Protein AF-X1LJ00-F1 (afdb_monomer_lite)

Foldseek 3Di:
DADPDDDPVVCVVQVDDPVNSVPDDPLVQFDPVCSVVVVVCVVCVVVVHDDPQWDWTWTQHPVRDIFIKIWGWDWDQDPNDIDIDIDIDTPPPVVLVPPDPVVVVVVCCVVLVPDLDWDWDADPVRFTPDTGPNVCVVVVHDPVVVGD

Organism: NCBI:txid412755

Structure (mmCIF, N/CA/C/O backbone):
data_AF-X1LJ00-F1
#
_entry.id   AF-X1LJ00-F1
#
loop_
_atom_site.group_PDB
_atom_site.id
_atom_site.type_symbol
_atom_site.label_atom_id
_atom_site.label_alt_id
_atom_site.label_comp_id
_atom_site.label_asym_id
_atom_site.label_entity_id
_atom_site.label_seq_id
_atom_site.pdbx_PDB_ins_code
_atom_site.Cartn_x
_atom_site.Cartn_y
_atom_site.Cartn_z
_atom_site.occupancy
_atom_site.B_iso_or_equiv
_atom_site.auth_seq_id
_atom_site.auth_comp_id
_atom_site.auth_asym_id
_atom_site.auth_atom_id
_atom_site.pdbx_PDB_model_num
ATOM 1 N N . TRP A 1 1 ? 10.434 -6.812 -9.228 1.00 68.69 1 TRP A N 1
ATOM 2 C CA . TRP A 1 1 ? 9.009 -6.550 -8.924 1.00 68.69 1 TRP A CA 1
ATOM 3 C C . TRP A 1 1 ? 8.714 -5.265 -9.663 1.00 68.69 1 TRP A C 1
ATOM 5 O O . TRP A 1 1 ? 8.836 -4.188 -9.086 1.00 68.69 1 TRP A O 1
ATOM 15 N N . ASP A 1 2 ? 8.491 -5.387 -10.967 1.00 80.31 2 ASP A N 1
ATOM 16 C CA . ASP A 1 2 ? 8.525 -4.244 -11.880 1.00 80.31 2 ASP A CA 1
ATOM 17 C C . ASP A 1 2 ? 7.111 -3.726 -12.099 1.00 80.31 2 ASP A C 1
ATOM 19 O O . ASP A 1 2 ? 6.162 -4.509 -12.204 1.00 80.31 2 ASP A O 1
ATOM 23 N N . LEU A 1 3 ? 6.959 -2.402 -12.095 1.00 85.00 3 LEU A N 1
ATOM 24 C CA . LEU A 1 3 ? 5.659 -1.773 -12.249 1.00 85.00 3 LEU A CA 1
ATOM 25 C C . LEU A 1 3 ? 5.254 -1.809 -13.724 1.00 85.00 3 LEU A C 1
ATOM 27 O O . LEU A 1 3 ? 5.813 -1.093 -14.544 1.00 85.00 3 LEU A O 1
ATOM 31 N N . VAL A 1 4 ? 4.264 -2.637 -14.052 1.00 86.31 4 VAL A N 1
ATOM 32 C CA . VAL A 1 4 ? 3.734 -2.739 -15.422 1.00 86.31 4 VAL A CA 1
ATOM 33 C C . VAL A 1 4 ? 2.653 -1.684 -15.680 1.00 86.31 4 VAL A C 1
ATOM 35 O O . VAL A 1 4 ? 2.530 -1.168 -16.786 1.00 86.31 4 VAL A O 1
ATOM 38 N N . PHE A 1 5 ? 1.867 -1.350 -14.655 1.00 85.81 5 PHE A N 1
ATOM 39 C CA . PHE A 1 5 ? 0.785 -0.375 -14.735 1.00 85.81 5 PHE A CA 1
ATOM 40 C C . PHE A 1 5 ? 0.482 0.209 -13.351 1.00 85.81 5 PHE A C 1
ATOM 42 O O . PHE A 1 5 ? 0.488 -0.515 -12.355 1.00 85.81 5 PHE A O 1
ATOM 49 N N . ALA A 1 6 ? 0.151 1.499 -13.302 1.00 86.75 6 ALA A N 1
ATOM 50 C CA . ALA A 1 6 ? -0.412 2.163 -12.131 1.00 86.75 6 ALA A CA 1
ATOM 51 C C . ALA A 1 6 ? -1.522 3.131 -12.554 1.00 86.75 6 ALA A C 1
ATOM 53 O O . ALA A 1 6 ? -1.439 3.789 -13.591 1.00 86.75 6 ALA A O 1
ATOM 54 N N . ASN A 1 7 ? -2.570 3.227 -11.736 1.00 83.12 7 ASN A N 1
ATOM 55 C CA . ASN A 1 7 ? -3.640 4.195 -11.944 1.00 83.12 7 ASN A CA 1
ATOM 56 C C . ASN A 1 7 ? -3.271 5.571 -11.356 1.00 83.12 7 ASN A C 1
ATOM 58 O O . ASN A 1 7 ? -2.279 5.727 -10.649 1.00 83.12 7 ASN A O 1
ATOM 62 N N . LYS A 1 8 ? -4.115 6.580 -11.603 1.00 84.81 8 LYS A N 1
ATOM 63 C CA . LYS A 1 8 ? -3.923 7.939 -11.068 1.00 84.81 8 LYS A CA 1
ATOM 64 C C . LYS A 1 8 ? -3.809 7.970 -9.536 1.00 84.81 8 LYS A C 1
ATOM 66 O O . LYS A 1 8 ? -2.955 8.672 -9.004 1.00 84.81 8 LYS A O 1
ATOM 71 N N . ALA A 1 9 ? -4.635 7.182 -8.846 1.00 83.19 9 ALA A N 1
ATOM 72 C CA . ALA A 1 9 ? -4.684 7.150 -7.387 1.00 83.19 9 ALA A CA 1
ATOM 73 C C . ALA A 1 9 ? -3.354 6.698 -6.763 1.00 83.19 9 ALA A C 1
ATOM 75 O O . ALA A 1 9 ? -2.969 7.214 -5.723 1.00 83.19 9 ALA A O 1
ATOM 76 N N . PHE A 1 10 ? -2.619 5.784 -7.401 1.00 89.56 10 PHE A N 1
ATOM 77 C CA . PHE A 1 10 ? -1.286 5.385 -6.944 1.00 89.56 10 PHE A CA 1
ATOM 78 C C . PHE A 1 10 ? -0.322 6.580 -6.857 1.00 89.56 10 PHE A C 1
ATOM 80 O O . PHE A 1 10 ? 0.383 6.741 -5.860 1.00 89.56 10 PHE A O 1
ATOM 87 N N . TYR A 1 11 ? -0.309 7.437 -7.878 1.00 89.56 11 TYR A N 1
ATOM 88 C CA . TYR A 1 11 ? 0.559 8.617 -7.914 1.00 89.56 11 TYR A CA 1
ATOM 89 C C . TYR A 1 11 ? 0.119 9.673 -6.893 1.00 89.56 11 TYR A C 1
ATOM 91 O O . TYR A 1 11 ? 0.951 10.269 -6.219 1.00 89.56 11 TYR A O 1
ATOM 99 N N . GLU A 1 12 ? -1.193 9.848 -6.712 1.00 86.00 12 GLU A N 1
ATOM 100 C CA . GLU A 1 12 ? -1.750 10.737 -5.684 1.00 86.00 12 GLU A CA 1
ATOM 101 C C . GLU A 1 12 ? -1.423 10.258 -4.261 1.00 86.00 12 GLU A C 1
ATOM 103 O O . GLU A 1 12 ? -1.097 11.068 -3.399 1.00 86.00 12 GLU A O 1
ATOM 108 N N . ILE A 1 13 ? -1.483 8.945 -4.018 1.00 85.06 13 ILE A N 1
ATOM 109 C CA . ILE A 1 13 ? -1.228 8.343 -2.704 1.00 85.06 13 ILE A CA 1
ATOM 110 C C . ILE A 1 13 ? 0.260 8.292 -2.370 1.00 85.06 13 ILE A C 1
ATOM 112 O O . ILE A 1 13 ? 0.579 8.316 -1.194 1.00 85.06 13 ILE A O 1
ATOM 116 N N . SER A 1 14 ? 1.154 8.168 -3.350 1.00 89.12 14 SER A N 1
ATOM 117 C CA . SER A 1 14 ? 2.593 7.980 -3.101 1.00 89.12 14 SER A CA 1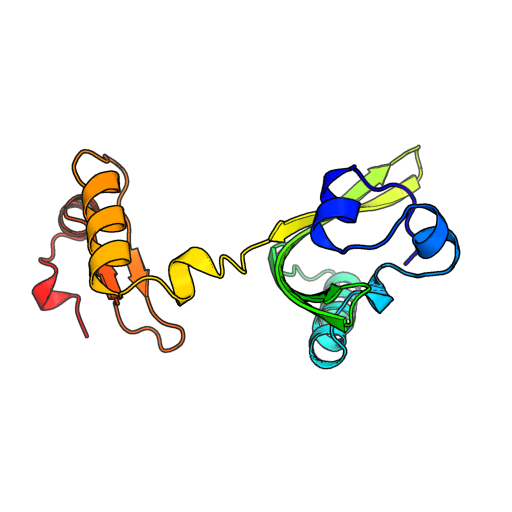
ATOM 118 C C . SER A 1 14 ? 3.431 9.251 -3.290 1.00 89.12 14 SER A C 1
ATOM 120 O O . SER A 1 14 ? 4.592 9.307 -2.879 1.00 89.12 14 SER A O 1
ATOM 122 N N . GLY A 1 15 ? 2.876 10.264 -3.962 1.00 91.12 15 GLY A N 1
ATOM 123 C CA . GLY A 1 15 ? 3.583 11.493 -4.324 1.00 91.12 15 GLY A CA 1
ATOM 124 C C . GLY A 1 15 ? 4.628 11.322 -5.434 1.00 91.12 15 GLY A C 1
ATOM 125 O O . GLY A 1 15 ? 5.300 12.293 -5.790 1.00 91.12 15 GLY A O 1
ATOM 126 N N . TYR A 1 16 ? 4.783 10.116 -5.989 1.00 92.88 16 TYR A N 1
ATOM 127 C CA . TYR A 1 16 ? 5.657 9.857 -7.131 1.00 92.88 16 TYR A CA 1
ATOM 128 C C . TYR A 1 16 ? 4.966 10.209 -8.449 1.00 92.88 16 TYR A C 1
ATOM 130 O O . TYR A 1 16 ? 3.747 10.103 -8.581 1.00 92.88 16 TYR A O 1
ATOM 138 N N . SER A 1 17 ? 5.748 10.613 -9.447 1.00 92.69 17 SER A N 1
ATOM 139 C CA . SER A 1 17 ? 5.289 10.761 -10.828 1.00 92.69 17 SER A CA 1
ATOM 140 C C . SER A 1 17 ? 5.506 9.477 -11.632 1.00 92.69 17 SER A C 1
ATOM 142 O O . SER A 1 17 ? 6.211 8.557 -11.215 1.00 92.69 17 SER A O 1
ATOM 144 N N . THR A 1 18 ? 4.943 9.434 -12.840 1.00 89.94 18 THR A N 1
ATOM 145 C CA . THR A 1 18 ? 5.218 8.373 -13.820 1.00 89.94 18 THR A CA 1
ATOM 146 C C . THR A 1 18 ? 6.716 8.234 -14.096 1.00 89.94 18 THR A C 1
ATOM 148 O O . THR A 1 18 ? 7.237 7.128 -14.027 1.00 89.94 18 THR A O 1
ATOM 151 N N . SER A 1 19 ? 7.412 9.355 -14.321 1.00 90.12 19 SER A N 1
ATOM 152 C CA . SER A 1 19 ? 8.852 9.383 -14.604 1.00 90.12 19 SER A CA 1
ATOM 153 C C . SER A 1 19 ? 9.701 8.887 -13.434 1.00 90.12 19 SER A C 1
ATOM 155 O O . SER A 1 19 ? 10.728 8.253 -13.646 1.00 90.12 19 SER A O 1
ATOM 157 N N . ASP A 1 20 ? 9.289 9.143 -12.187 1.00 91.44 20 ASP A N 1
ATOM 158 C CA . ASP A 1 20 ? 10.012 8.610 -11.028 1.00 91.44 20 ASP A CA 1
ATOM 159 C C . ASP A 1 20 ? 9.957 7.073 -11.009 1.00 91.44 20 ASP A C 1
ATOM 161 O O . ASP A 1 20 ? 10.950 6.409 -10.705 1.00 91.44 20 ASP A O 1
ATOM 165 N N . MET A 1 21 ? 8.800 6.510 -11.372 1.00 89.88 21 MET A N 1
ATOM 166 C CA . MET A 1 21 ? 8.562 5.066 -11.372 1.00 89.88 21 MET A CA 1
ATOM 167 C C . MET A 1 21 ? 9.228 4.323 -12.533 1.00 89.88 21 MET A C 1
ATOM 169 O O . MET A 1 21 ? 9.321 3.102 -12.473 1.00 89.88 21 MET A O 1
ATOM 173 N N . GLU A 1 22 ? 9.752 5.017 -13.546 1.00 86.62 22 GLU A N 1
ATOM 174 C CA . GLU A 1 22 ? 10.569 4.392 -14.602 1.00 86.62 22 GLU A CA 1
ATOM 175 C C . GLU A 1 22 ? 11.897 3.842 -14.058 1.00 86.62 22 GLU A C 1
ATOM 177 O O . GLU A 1 22 ? 12.477 2.923 -14.631 1.00 86.62 22 GLU A O 1
ATOM 182 N N . THR A 1 23 ? 12.375 4.396 -12.940 1.00 85.56 23 THR A N 1
ATOM 183 C CA . THR A 1 23 ? 13.668 4.045 -12.325 1.00 85.56 23 THR A CA 1
ATOM 184 C C . THR A 1 23 ? 13.535 3.393 -10.948 1.00 85.56 23 THR A C 1
ATOM 186 O O . THR A 1 23 ? 14.546 3.056 -10.332 1.00 85.56 23 THR A O 1
ATOM 189 N N . LYS A 1 24 ? 12.303 3.216 -10.453 1.00 86.00 24 LYS A N 1
ATOM 190 C CA . LYS A 1 24 ? 12.006 2.679 -9.120 1.00 86.00 24 LYS A CA 1
ATOM 191 C C . LYS A 1 24 ? 11.208 1.390 -9.190 1.00 86.00 24 LYS A C 1
ATOM 193 O O . LYS A 1 24 ? 10.325 1.226 -10.027 1.00 86.00 24 LYS A O 1
ATOM 198 N N . HIS A 1 25 ? 11.454 0.508 -8.231 1.00 87.25 25 HIS A N 1
ATOM 199 C CA . HIS A 1 25 ? 10.640 -0.680 -8.027 1.00 87.25 25 HIS A CA 1
ATOM 200 C C . HIS A 1 25 ? 9.554 -0.414 -6.985 1.00 87.25 25 HIS A C 1
ATOM 202 O O . HIS A 1 25 ? 9.730 0.375 -6.060 1.00 87.25 25 HIS A O 1
ATOM 208 N N . ILE A 1 26 ? 8.435 -1.137 -7.079 1.00 87.00 26 ILE A N 1
ATOM 209 C CA . ILE A 1 26 ? 7.326 -1.000 -6.118 1.00 87.00 26 ILE A CA 1
ATOM 210 C C . ILE A 1 26 ? 7.773 -1.249 -4.666 1.00 87.00 26 ILE A C 1
ATOM 212 O O . ILE A 1 26 ? 7.260 -0.630 -3.740 1.00 87.00 26 ILE A O 1
ATOM 216 N N . MET A 1 27 ? 8.775 -2.112 -4.469 1.00 89.88 27 MET A N 1
ATOM 217 C CA . MET A 1 27 ? 9.340 -2.420 -3.153 1.00 89.88 27 MET A CA 1
ATOM 218 C C . MET A 1 27 ? 10.157 -1.272 -2.553 1.00 89.88 27 MET A C 1
ATOM 220 O O . MET A 1 27 ? 10.350 -1.257 -1.341 1.00 89.88 27 MET A O 1
ATOM 224 N N . ASP A 1 28 ? 10.596 -0.302 -3.358 1.00 90.94 28 ASP A N 1
ATOM 225 C CA . ASP A 1 28 ? 11.301 0.887 -2.864 1.00 90.94 28 ASP A CA 1
ATOM 226 C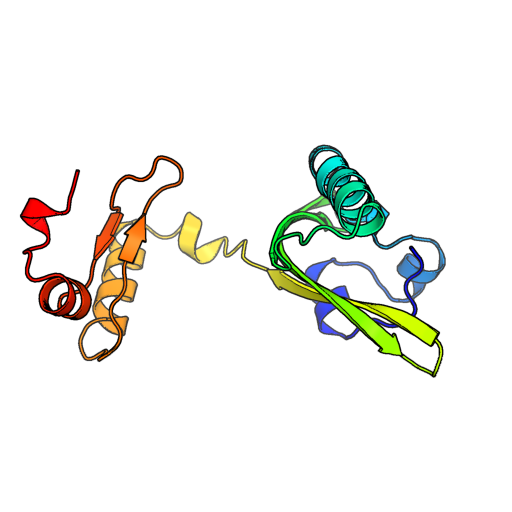 C . ASP A 1 28 ? 10.357 1.845 -2.133 1.00 90.94 28 ASP A C 1
ATOM 228 O O . ASP A 1 28 ? 10.811 2.679 -1.355 1.00 90.94 28 ASP A O 1
ATOM 232 N N . LEU A 1 29 ? 9.049 1.723 -2.382 1.00 92.81 29 LEU A N 1
ATOM 233 C CA . LEU A 1 29 ? 8.018 2.497 -1.702 1.00 92.81 29 LEU A CA 1
ATOM 234 C C . LEU A 1 29 ? 7.616 1.852 -0.375 1.00 92.81 29 LEU A C 1
ATOM 236 O O . LEU A 1 29 ? 6.966 2.506 0.427 1.00 92.81 29 LEU A O 1
ATOM 240 N N . VAL A 1 30 ? 7.959 0.588 -0.119 1.00 92.81 30 VAL A N 1
ATOM 241 C CA . VAL A 1 30 ? 7.629 -0.088 1.143 1.00 92.81 30 VAL A CA 1
ATOM 242 C C . VAL A 1 30 ? 8.646 0.315 2.206 1.00 92.81 30 VAL A C 1
ATOM 244 O O . VAL A 1 30 ? 9.854 0.276 1.967 1.00 92.81 30 VAL A O 1
ATOM 247 N N . HIS A 1 31 ? 8.162 0.680 3.393 1.00 94.62 31 HIS A N 1
ATOM 248 C CA . HIS A 1 31 ? 9.023 0.989 4.531 1.00 94.62 31 HIS A CA 1
ATOM 249 C C . HIS A 1 31 ? 9.956 -0.190 4.845 1.00 94.62 31 HIS A C 1
ATOM 251 O O . HIS A 1 31 ? 9.526 -1.340 4.811 1.00 94.62 31 HIS A O 1
ATOM 257 N N . GLU A 1 32 ? 11.224 0.085 5.166 1.00 93.44 32 GLU A N 1
ATOM 258 C CA . GLU A 1 32 ? 12.271 -0.941 5.311 1.00 93.44 32 GLU A CA 1
ATOM 259 C C . GLU A 1 32 ? 11.866 -2.065 6.274 1.00 93.44 32 GLU A C 1
ATOM 261 O O . GLU A 1 32 ? 11.958 -3.245 5.944 1.00 93.44 32 GLU A O 1
ATOM 266 N N . GLU A 1 33 ? 11.319 -1.684 7.428 1.00 92.00 33 GLU A N 1
ATOM 267 C CA . GLU A 1 33 ? 10.834 -2.623 8.441 1.00 92.00 33 GLU A CA 1
ATOM 268 C C . GLU A 1 33 ? 9.677 -3.502 7.968 1.00 92.00 33 GLU A C 1
ATOM 270 O O . GLU A 1 33 ? 9.484 -4.549 8.557 1.00 92.00 33 GLU A O 1
ATOM 275 N N . ASP A 1 34 ? 8.930 -3.137 6.924 1.00 92.62 34 ASP A N 1
ATOM 276 C CA . ASP A 1 34 ? 7.771 -3.903 6.444 1.00 92.62 34 ASP A CA 1
ATOM 277 C C . ASP A 1 34 ? 8.122 -4.781 5.230 1.00 92.62 34 ASP A C 1
ATOM 279 O O . ASP A 1 34 ? 7.319 -5.610 4.798 1.00 92.62 34 ASP A O 1
ATOM 283 N N . LYS A 1 35 ? 9.338 -4.657 4.674 1.00 91.25 35 LYS A N 1
ATOM 284 C CA . LYS A 1 35 ? 9.771 -5.446 3.507 1.00 91.25 35 LYS A CA 1
ATOM 285 C C . LYS A 1 35 ? 9.816 -6.948 3.795 1.00 91.25 35 LYS A C 1
ATOM 287 O O . LYS A 1 35 ? 9.496 -7.735 2.904 1.00 91.25 35 LYS A O 1
ATOM 292 N N . HIS A 1 36 ? 10.167 -7.348 5.022 1.00 89.69 36 HIS A N 1
ATOM 293 C CA . HIS A 1 36 ? 10.246 -8.758 5.436 1.00 89.69 36 HIS A CA 1
ATOM 294 C C . HIS A 1 36 ? 8.931 -9.516 5.198 1.00 89.69 36 HIS A C 1
ATOM 296 O O . HIS A 1 36 ? 8.959 -10.639 4.702 1.00 89.69 36 HIS A O 1
ATOM 302 N N . ILE A 1 37 ? 7.787 -8.855 5.408 1.00 89.06 37 ILE A N 1
ATOM 303 C CA . ILE A 1 37 ? 6.438 -9.411 5.217 1.00 89.06 37 ILE A CA 1
ATOM 304 C C . ILE A 1 37 ? 6.268 -9.991 3.806 1.00 89.06 37 ILE A C 1
ATOM 306 O O . ILE A 1 37 ? 5.628 -11.023 3.605 1.00 89.06 37 ILE A O 1
ATOM 310 N N . PHE A 1 38 ? 6.832 -9.324 2.800 1.00 86.00 38 PHE A N 1
ATOM 311 C CA . PHE A 1 38 ? 6.723 -9.742 1.406 1.00 86.00 38 PHE A CA 1
ATOM 312 C C . PHE A 1 38 ? 7.635 -10.919 1.063 1.00 86.00 38 PHE A C 1
ATOM 314 O O . PHE A 1 38 ? 7.271 -11.744 0.220 1.00 86.00 38 PHE A O 1
ATOM 321 N N . PHE A 1 39 ? 8.795 -11.014 1.714 1.00 85.12 39 PHE A N 1
ATOM 322 C CA . PHE A 1 39 ? 9.700 -12.152 1.571 1.00 85.12 39 PHE A CA 1
ATOM 323 C C . PHE A 1 39 ? 9.127 -13.400 2.247 1.00 85.12 39 PHE A C 1
ATOM 325 O O . PHE A 1 39 ? 9.054 -14.447 1.609 1.00 85.12 39 PHE A O 1
ATOM 332 N N . GLU A 1 40 ? 8.617 -13.267 3.471 1.00 86.31 40 GLU A N 1
ATOM 333 C CA . GLU A 1 40 ? 7.961 -14.358 4.201 1.00 86.31 40 GLU A CA 1
ATOM 334 C C . GLU A 1 40 ? 6.734 -14.876 3.450 1.00 86.31 40 GLU A C 1
ATOM 336 O O . GLU A 1 40 ? 6.579 -16.078 3.237 1.00 86.31 40 GLU A O 1
ATOM 341 N N . ARG A 1 41 ? 5.883 -13.968 2.953 1.00 85.75 41 ARG A N 1
ATOM 342 C CA . ARG A 1 41 ? 4.724 -14.358 2.144 1.00 85.75 41 ARG A CA 1
ATOM 343 C C . ARG A 1 41 ? 5.116 -15.138 0.902 1.00 85.75 41 ARG A C 1
ATOM 345 O O . ARG A 1 41 ? 4.439 -16.100 0.548 1.00 85.75 41 ARG A O 1
ATOM 352 N N . ARG A 1 42 ? 6.176 -14.703 0.221 1.00 83.31 42 ARG A N 1
ATOM 353 C CA . ARG A 1 42 ? 6.671 -15.387 -0.971 1.00 83.31 42 ARG A CA 1
ATOM 354 C C . ARG A 1 42 ? 7.105 -16.810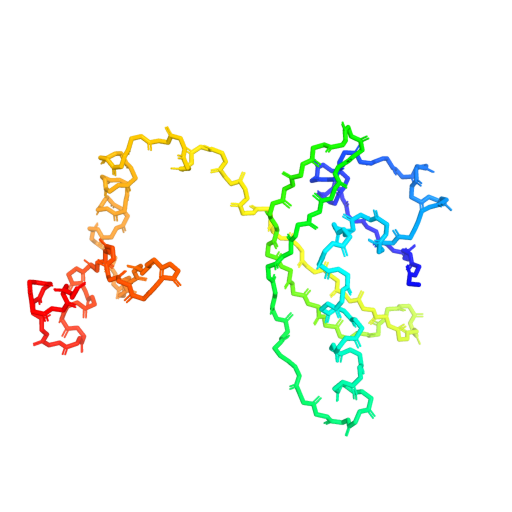 -0.634 1.00 83.31 42 ARG A C 1
ATOM 356 O O . ARG A 1 42 ? 6.741 -17.716 -1.370 1.00 83.31 42 ARG A O 1
ATOM 363 N N . GLU A 1 43 ? 7.817 -17.002 0.471 1.00 85.19 43 GLU A N 1
ATOM 364 C CA . GLU A 1 43 ? 8.253 -18.328 0.909 1.00 85.19 43 GLU A CA 1
ATOM 365 C C . GLU A 1 43 ? 7.064 -19.255 1.217 1.00 85.19 43 GLU A C 1
ATOM 367 O O . GLU A 1 43 ? 7.065 -20.417 0.816 1.00 85.19 43 GLU A O 1
ATOM 372 N N . ILE A 1 44 ? 6.022 -18.742 1.880 1.00 83.56 44 ILE A N 1
ATOM 373 C CA . ILE A 1 44 ? 4.795 -19.503 2.173 1.00 83.56 44 ILE A CA 1
ATOM 374 C C . ILE A 1 44 ? 4.077 -19.894 0.869 1.00 83.56 44 ILE A C 1
ATOM 376 O O . ILE A 1 44 ? 3.709 -21.053 0.684 1.00 83.56 44 ILE A O 1
ATOM 380 N N . LEU A 1 45 ? 3.934 -18.951 -0.067 1.00 81.31 45 LEU A N 1
ATOM 381 C CA . LEU A 1 45 ? 3.318 -19.207 -1.373 1.00 81.31 45 LEU A CA 1
ATOM 382 C C . LEU A 1 45 ? 4.122 -20.208 -2.218 1.00 81.31 45 LEU A C 1
ATOM 384 O O . LEU A 1 45 ? 3.533 -21.063 -2.873 1.00 81.31 45 LEU A O 1
ATOM 388 N N . GLU A 1 46 ? 5.457 -20.143 -2.192 1.00 83.50 46 GLU A N 1
ATOM 389 C CA . GLU A 1 46 ? 6.338 -21.095 -2.888 1.00 83.50 46 GLU A CA 1
ATOM 390 C C . GLU A 1 46 ? 6.225 -22.519 -2.318 1.00 83.50 46 GLU A C 1
ATOM 392 O O . GLU A 1 46 ? 6.395 -23.489 -3.056 1.00 83.50 46 GLU A O 1
ATOM 397 N N . LYS A 1 47 ? 5.871 -22.659 -1.034 1.00 87.12 47 LYS A N 1
ATOM 398 C CA . LYS A 1 47 ? 5.552 -23.950 -0.398 1.00 87.12 47 LYS A CA 1
ATOM 399 C C . LYS A 1 47 ? 4.148 -24.470 -0.742 1.00 87.12 47 LYS A C 1
ATOM 401 O O . LYS A 1 47 ? 3.821 -25.598 -0.387 1.00 87.12 47 LYS A O 1
ATOM 406 N N . GLY A 1 48 ? 3.339 -23.686 -1.460 1.00 81.69 48 GLY A N 1
ATOM 407 C CA . GLY A 1 48 ? 1.959 -24.022 -1.825 1.00 81.69 48 GLY A CA 1
ATOM 408 C C . GLY A 1 48 ? 0.931 -23.715 -0.733 1.00 81.69 48 GLY A C 1
ATOM 409 O O . GLY A 1 48 ? -0.252 -24.019 -0.902 1.00 81.69 48 GLY A O 1
ATOM 410 N N . ASP A 1 49 ? 1.364 -23.096 0.364 1.00 82.38 49 ASP A N 1
ATOM 411 C CA . ASP A 1 49 ? 0.498 -22.681 1.457 1.00 82.38 49 ASP A CA 1
ATOM 412 C C . ASP A 1 49 ? -0.193 -21.347 1.139 1.00 82.38 49 ASP A C 1
ATOM 414 O O . ASP A 1 49 ? 0.229 -20.559 0.288 1.00 82.38 49 ASP A O 1
ATOM 418 N N . LYS A 1 50 ? -1.299 -21.077 1.838 1.00 75.94 50 LYS A N 1
ATOM 419 C CA . LYS A 1 50 ? -2.077 -19.847 1.654 1.00 75.94 50 LYS A CA 1
ATOM 420 C C . LYS A 1 50 ? -1.613 -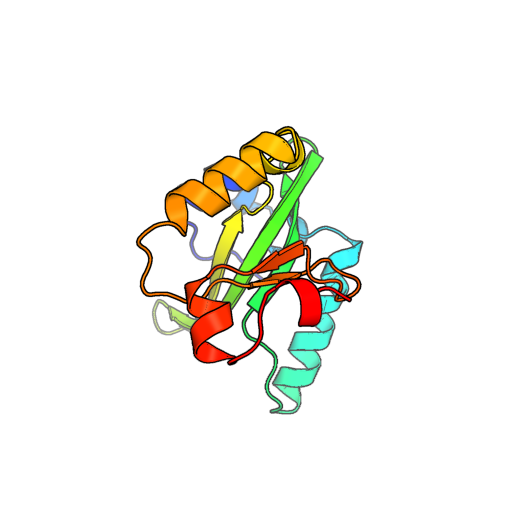18.775 2.628 1.00 75.94 50 LYS A C 1
ATOM 422 O O . LYS A 1 50 ? -1.534 -19.014 3.829 1.00 75.94 50 LYS A O 1
ATOM 427 N N . VAL A 1 51 ? -1.418 -17.564 2.120 1.00 75.00 51 VAL A N 1
ATOM 428 C CA . VAL A 1 51 ? -1.252 -16.360 2.943 1.00 75.00 51 VAL A CA 1
ATOM 429 C C . VAL A 1 51 ? -2.524 -15.521 2.899 1.00 75.00 51 VAL A C 1
ATOM 431 O O . VAL A 1 51 ? -3.215 -15.521 1.875 1.00 75.00 51 VAL A O 1
ATOM 434 N N . PRO A 1 52 ? -2.842 -14.763 3.964 1.00 72.44 52 PRO A N 1
ATOM 435 C CA . PRO A 1 52 ? -3.869 -13.738 3.880 1.00 72.44 52 PRO A CA 1
ATOM 436 C C . PRO A 1 52 ? -3.561 -12.802 2.708 1.00 72.44 52 PRO A C 1
ATOM 438 O O . PRO A 1 52 ? -2.432 -12.320 2.577 1.00 72.44 52 PRO A O 1
ATOM 441 N N . ALA A 1 53 ? -4.555 -12.536 1.862 1.00 66.31 53 ALA A N 1
ATOM 442 C CA . ALA A 1 53 ? -4.398 -11.619 0.730 1.00 66.31 53 ALA A CA 1
ATOM 443 C C . ALA A 1 53 ? -4.196 -10.164 1.187 1.00 66.31 53 ALA A C 1
ATOM 445 O O . ALA A 1 53 ? -3.729 -9.333 0.414 1.00 66.31 53 ALA A O 1
ATOM 446 N N . GLU A 1 54 ? -4.560 -9.872 2.435 1.00 73.62 54 GLU A N 1
ATOM 447 C CA . GLU A 1 54 ? -4.695 -8.536 3.003 1.00 73.62 54 GLU A CA 1
ATOM 448 C C . GLU A 1 54 ? -3.584 -8.264 4.022 1.00 73.62 54 GLU A C 1
ATOM 450 O O . GLU A 1 54 ? -3.177 -9.141 4.789 1.00 73.62 54 GLU A O 1
ATOM 455 N N . LEU A 1 55 ? -3.049 -7.050 4.000 1.00 81.62 55 LEU A N 1
ATOM 456 C CA . LEU A 1 55 ? -1.983 -6.594 4.885 1.00 81.62 55 LEU A CA 1
ATOM 457 C C . LEU A 1 55 ? -2.066 -5.096 5.112 1.00 81.62 55 LEU A C 1
ATOM 459 O O . LEU A 1 55 ? -2.512 -4.353 4.247 1.00 81.62 55 LEU A O 1
ATOM 463 N N . GLN A 1 56 ? -1.584 -4.653 6.264 1.00 86.75 56 GLN A N 1
ATOM 464 C CA . GLN A 1 56 ? -1.328 -3.243 6.510 1.00 86.75 56 GLN A CA 1
ATOM 465 C C . GLN A 1 56 ? 0.178 -3.034 6.470 1.00 86.75 56 GLN A C 1
ATOM 467 O O . GLN A 1 56 ? 0.910 -3.721 7.178 1.00 86.75 56 GLN A O 1
ATOM 472 N N . ILE A 1 57 ? 0.630 -2.126 5.613 1.00 88.31 57 ILE A N 1
ATOM 473 C CA . ILE A 1 57 ? 2.041 -1.759 5.504 1.00 88.31 57 ILE A CA 1
ATOM 474 C C . ILE A 1 57 ? 2.185 -0.250 5.468 1.00 88.31 57 ILE A C 1
ATOM 476 O O . ILE A 1 57 ? 1.270 0.490 5.102 1.00 88.31 57 ILE A O 1
ATOM 480 N N . ARG A 1 58 ? 3.373 0.206 5.821 1.00 92.00 58 ARG A N 1
ATOM 481 C CA . ARG A 1 58 ? 3.806 1.580 5.653 1.00 92.00 58 ARG A CA 1
ATOM 482 C C . ARG A 1 58 ? 4.407 1.746 4.265 1.00 92.00 58 ARG A C 1
ATOM 484 O O . ARG A 1 58 ? 5.296 0.989 3.868 1.00 92.00 58 ARG A O 1
ATOM 491 N N . ILE A 1 59 ? 3.944 2.766 3.550 1.00 93.06 59 ILE A N 1
ATOM 492 C CA . ILE A 1 59 ? 4.600 3.254 2.339 1.00 93.06 59 ILE A CA 1
ATOM 493 C C . ILE A 1 59 ? 5.329 4.564 2.620 1.00 93.06 59 ILE A C 1
ATOM 495 O O . ILE A 1 59 ? 4.843 5.406 3.378 1.00 93.06 59 ILE A O 1
ATOM 499 N N . VAL A 1 60 ? 6.494 4.720 2.002 1.00 93.44 60 VAL A N 1
ATOM 500 C CA . VAL A 1 60 ? 7.320 5.923 2.026 1.00 93.44 60 VAL A CA 1
ATOM 501 C C . VAL A 1 60 ? 6.995 6.740 0.782 1.00 93.44 60 VAL A C 1
ATOM 503 O O . VAL A 1 60 ? 7.119 6.264 -0.348 1.00 93.44 60 VAL A O 1
ATOM 506 N N . HIS A 1 61 ? 6.547 7.969 1.002 1.00 92.56 61 HIS A N 1
ATOM 507 C CA . HIS A 1 61 ? 6.234 8.929 -0.049 1.00 92.56 61 HIS A CA 1
ATOM 508 C C . HIS A 1 61 ? 7.502 9.546 -0.627 1.00 92.56 61 HIS A C 1
ATOM 510 O O . HIS A 1 61 ? 8.571 9.522 -0.013 1.00 92.56 61 HIS A O 1
ATOM 516 N N . LYS A 1 62 ? 7.373 10.195 -1.787 1.00 92.88 62 LYS A N 1
ATOM 517 C CA . LYS A 1 62 ? 8.481 10.931 -2.414 1.00 92.88 62 LYS A CA 1
ATOM 518 C C . LYS A 1 62 ? 9.102 12.004 -1.510 1.00 92.88 62 LYS A C 1
ATOM 520 O O . LYS A 1 62 ? 10.307 12.228 -1.582 1.00 92.88 62 LYS A O 1
ATOM 525 N N . ASP A 1 63 ? 8.301 12.661 -0.674 1.00 90.69 63 ASP A N 1
ATOM 526 C CA . ASP A 1 63 ? 8.759 13.686 0.275 1.00 90.69 63 ASP A CA 1
ATOM 527 C C . ASP A 1 63 ? 9.378 13.104 1.563 1.00 90.69 63 ASP A C 1
ATOM 529 O O . ASP A 1 63 ? 9.808 13.856 2.437 1.00 90.69 63 ASP A O 1
ATOM 533 N N . GLY A 1 64 ? 9.439 11.772 1.678 1.00 89.56 64 GLY A N 1
ATOM 534 C CA . GLY A 1 64 ? 9.946 11.048 2.842 1.00 89.56 64 GLY A CA 1
ATOM 535 C C . GLY A 1 64 ? 8.921 10.847 3.959 1.00 89.56 64 GLY A C 1
ATOM 536 O O . GLY A 1 64 ? 9.237 10.189 4.951 1.00 89.56 64 GLY A O 1
ATOM 537 N N . SER A 1 65 ? 7.701 11.376 3.828 1.00 89.25 65 SER A N 1
ATOM 538 C CA . SER A 1 65 ? 6.623 11.086 4.771 1.00 89.25 65 SER A CA 1
ATOM 539 C C . SER A 1 65 ? 6.159 9.631 4.651 1.00 89.25 65 SER A C 1
ATOM 541 O O . SER A 1 65 ? 6.433 8.940 3.669 1.00 89.25 65 SER A O 1
ATOM 543 N N . VAL A 1 66 ? 5.476 9.136 5.683 1.00 89.69 66 VAL A N 1
ATOM 544 C CA . VAL A 1 66 ? 5.032 7.740 5.757 1.00 89.69 66 VAL A CA 1
ATOM 545 C C . VAL A 1 66 ? 3.519 7.685 5.916 1.00 89.69 66 VAL A C 1
ATOM 547 O O . VAL A 1 66 ? 2.960 8.342 6.797 1.00 89.69 66 VAL A O 1
ATOM 550 N N . SER A 1 67 ? 2.862 6.861 5.099 1.00 86.44 67 SER A N 1
ATOM 551 C CA . SER A 1 67 ? 1.440 6.535 5.247 1.00 86.44 67 SER A CA 1
ATOM 552 C C . SER A 1 67 ? 1.245 5.059 5.525 1.00 86.44 67 SER A C 1
ATOM 554 O O . SER A 1 67 ? 1.855 4.207 4.885 1.00 86.44 67 SER A O 1
ATOM 556 N N . LEU A 1 68 ? 0.324 4.765 6.439 1.00 85.38 68 LEU A N 1
ATOM 557 C CA . LEU A 1 68 ? -0.213 3.425 6.601 1.00 85.38 68 LEU A CA 1
ATOM 558 C C . LEU A 1 68 ? -1.252 3.167 5.504 1.00 85.38 68 LEU A C 1
ATOM 560 O O . LEU A 1 68 ? -2.191 3.949 5.322 1.00 85.38 68 LEU A O 1
ATOM 564 N N . VAL A 1 69 ? -1.081 2.069 4.779 1.00 85.25 69 VAL A N 1
ATOM 565 C CA . VAL A 1 69 ? -1.992 1.632 3.725 1.00 85.25 69 VAL A CA 1
ATOM 566 C C . VAL A 1 69 ? -2.443 0.205 3.994 1.00 85.25 69 VAL A C 1
ATOM 568 O O . VAL A 1 69 ? -1.654 -0.666 4.360 1.00 85.25 69 VAL A O 1
ATOM 571 N N . PHE A 1 70 ? -3.729 -0.037 3.786 1.00 83.06 70 PHE A N 1
ATOM 572 C CA . PHE A 1 70 ? -4.253 -1.379 3.622 1.00 83.06 70 PHE A CA 1
ATOM 573 C C . PHE A 1 70 ? -3.964 -1.831 2.193 1.00 83.06 70 PHE A C 1
ATOM 575 O O . PHE A 1 70 ? -4.273 -1.108 1.246 1.00 83.06 70 PHE A O 1
ATOM 582 N N . VAL A 1 71 ? -3.383 -3.012 2.028 1.00 84.31 71 VAL A N 1
ATOM 583 C CA . VAL A 1 71 ? -3.005 -3.577 0.737 1.00 84.31 71 VAL A CA 1
ATOM 584 C C . VAL A 1 71 ? -3.616 -4.958 0.584 1.00 84.31 71 VAL A C 1
ATOM 586 O O . VAL A 1 71 ? -3.522 -5.796 1.477 1.00 84.31 71 VAL A O 1
ATOM 589 N N . LYS A 1 72 ? -4.200 -5.210 -0.584 1.00 80.75 72 LYS A N 1
ATOM 590 C CA . LYS A 1 72 ? -4.593 -6.539 -1.038 1.00 80.75 72 LYS A CA 1
ATOM 591 C C . LYS A 1 72 ? -3.784 -6.906 -2.272 1.00 80.75 72 LYS A C 1
ATOM 593 O O . LYS A 1 72 ? -3.766 -6.140 -3.237 1.00 80.75 72 LYS A O 1
ATOM 598 N N . VAL A 1 73 ? -3.125 -8.060 -2.240 1.00 80.19 73 VAL A N 1
ATOM 599 C CA . VAL A 1 73 ? -2.307 -8.553 -3.357 1.00 80.19 73 VAL A CA 1
ATOM 600 C C . VAL A 1 73 ? -2.919 -9.835 -3.896 1.00 80.19 73 VAL A C 1
ATOM 602 O O . VAL A 1 73 ? -3.105 -10.791 -3.149 1.00 80.19 73 VAL A O 1
ATOM 605 N N . ASN A 1 74 ? -3.220 -9.851 -5.192 1.00 75.94 74 ASN A N 1
ATOM 606 C CA . ASN A 1 74 ? -3.718 -11.038 -5.885 1.00 75.94 74 ASN A CA 1
ATOM 607 C C . ASN A 1 74 ? -2.842 -11.332 -7.104 1.00 75.94 74 ASN A C 1
ATOM 609 O O . ASN A 1 74 ? -2.462 -10.405 -7.823 1.00 75.94 74 ASN A O 1
ATOM 613 N N . ASP A 1 75 ? -2.571 -12.607 -7.368 1.00 81.25 75 ASP A N 1
ATOM 614 C CA . ASP A 1 75 ? -1.992 -13.031 -8.641 1.00 81.25 75 ASP A CA 1
ATOM 615 C C . ASP A 1 75 ? -3.084 -13.018 -9.724 1.00 81.25 75 ASP A C 1
ATOM 617 O O . ASP A 1 75 ? -4.192 -13.521 -9.524 1.00 81.25 75 ASP A O 1
ATOM 621 N N . ILE A 1 76 ? -2.782 -12.404 -10.864 1.00 80.31 76 ILE A N 1
ATOM 622 C CA . ILE A 1 76 ? -3.677 -12.256 -12.014 1.00 80.31 76 ILE A CA 1
ATOM 623 C C . ILE A 1 76 ? -2.919 -12.533 -13.315 1.00 80.31 76 ILE A C 1
ATOM 625 O O . ILE A 1 76 ? -1.688 -12.553 -13.352 1.00 80.31 76 ILE A O 1
ATOM 629 N N . THR A 1 77 ? -3.653 -12.679 -14.414 1.00 82.75 77 THR A N 1
ATOM 630 C CA . THR A 1 77 ? -3.085 -12.582 -15.763 1.00 82.75 77 THR A CA 1
ATOM 631 C C . THR A 1 77 ? -3.345 -11.178 -16.299 1.00 82.75 77 THR A C 1
ATOM 633 O O . THR A 1 77 ? -4.497 -10.754 -16.382 1.00 82.75 77 THR A O 1
ATOM 636 N N . PHE A 1 78 ? -2.286 -10.453 -16.652 1.00 80.56 78 PHE A N 1
ATOM 637 C CA . PHE A 1 78 ? -2.355 -9.126 -17.260 1.00 80.56 78 PHE A CA 1
ATOM 638 C C . PHE A 1 78 ? -1.542 -9.138 -18.553 1.00 80.56 78 PHE A C 1
ATOM 640 O O . PHE A 1 78 ? -0.368 -9.498 -18.527 1.00 80.56 78 PHE A O 1
ATOM 647 N N . ASP A 1 79 ? -2.170 -8.777 -19.675 1.00 87.81 79 ASP A N 1
ATOM 648 C CA . ASP A 1 79 ? -1.542 -8.820 -21.006 1.00 87.81 79 ASP A CA 1
ATOM 649 C C . ASP A 1 79 ? -0.892 -10.189 -21.313 1.00 87.81 79 ASP A C 1
ATOM 651 O O . ASP A 1 79 ? 0.289 -10.296 -21.634 1.00 87.81 79 ASP A O 1
ATOM 655 N N . GLU A 1 80 ? -1.662 -11.263 -21.086 1.00 92.31 80 GLU A N 1
ATOM 656 C CA . GLU A 1 80 ? -1.256 -12.673 -21.254 1.00 92.31 80 GLU A CA 1
ATOM 657 C C . GLU A 1 80 ? -0.081 -13.140 -20.371 1.00 92.31 80 GLU A C 1
ATOM 659 O O . GLU A 1 80 ? 0.353 -14.290 -20.461 1.00 92.31 80 GLU A O 1
ATOM 664 N N . LYS A 1 81 ? 0.410 -12.291 -19.460 1.00 89.31 81 LYS A N 1
ATOM 665 C CA . LYS A 1 81 ? 1.533 -12.593 -18.567 1.00 89.31 81 LYS A CA 1
ATOM 666 C C . LYS A 1 81 ? 1.079 -12.687 -17.106 1.00 89.31 81 LYS A C 1
ATOM 668 O O . LYS A 1 81 ? 0.180 -11.952 -16.690 1.00 89.31 81 LYS A O 1
ATOM 673 N N . PRO A 1 82 ? 1.692 -13.565 -16.293 1.00 86.69 82 PRO A N 1
ATOM 674 C CA . PRO A 1 82 ? 1.478 -13.568 -14.849 1.00 86.69 82 PRO A CA 1
ATOM 675 C C . PRO A 1 82 ? 1.894 -12.227 -14.235 1.00 86.69 82 PRO A C 1
ATOM 677 O O . PRO A 1 82 ? 3.008 -11.753 -14.460 1.00 86.69 82 PRO A O 1
ATOM 680 N N . ALA A 1 83 ? 1.008 -11.625 -13.448 1.00 86.31 83 ALA A N 1
ATOM 681 C CA . ALA A 1 83 ? 1.230 -10.349 -12.781 1.00 86.31 83 ALA A CA 1
ATOM 682 C C . ALA A 1 83 ? 0.598 -10.347 -11.385 1.00 86.31 83 ALA A C 1
ATOM 684 O O . ALA A 1 83 ? -0.268 -11.160 -11.075 1.00 86.31 83 ALA A O 1
ATOM 685 N N . ARG A 1 84 ? 1.006 -9.396 -10.541 1.00 83.62 84 ARG A N 1
ATOM 686 C CA . ARG A 1 84 ? 0.360 -9.147 -9.246 1.00 83.62 84 ARG A CA 1
ATOM 687 C C . ARG A 1 84 ? -0.426 -7.857 -9.292 1.00 83.62 84 ARG A C 1
ATOM 689 O O . ARG A 1 84 ? 0.144 -6.800 -9.555 1.00 83.62 84 ARG A O 1
ATOM 696 N N . LEU A 1 85 ? -1.708 -7.938 -8.965 1.00 82.06 85 LEU A N 1
ATOM 697 C CA . LEU A 1 85 ? -2.547 -6.774 -8.742 1.00 82.06 85 LEU A CA 1
ATOM 698 C C . LEU A 1 85 ? -2.430 -6.334 -7.288 1.00 82.06 85 LEU A C 1
ATOM 700 O O . LEU A 1 85 ? -2.778 -7.086 -6.377 1.00 82.06 85 LEU A O 1
ATOM 704 N N . TRP A 1 86 ? -1.982 -5.099 -7.099 1.00 83.56 86 TRP A N 1
ATOM 705 C CA . TRP A 1 86 ? -1.928 -4.440 -5.803 1.00 83.56 86 TRP A CA 1
ATOM 706 C C . TRP A 1 86 ? -3.077 -3.456 -5.711 1.00 83.56 86 TRP A C 1
ATOM 708 O O . TRP A 1 86 ? -3.135 -2.474 -6.448 1.00 83.56 86 TRP A O 1
ATOM 718 N N . TYR A 1 87 ? -3.990 -3.723 -4.794 1.00 80.12 87 TYR A N 1
ATOM 719 C CA . TYR A 1 87 ? -4.993 -2.764 -4.378 1.00 80.12 87 TYR A CA 1
ATOM 720 C C . TYR A 1 87 ? -4.520 -2.131 -3.077 1.00 80.12 87 TYR A C 1
ATOM 722 O O . TYR A 1 87 ? -4.296 -2.856 -2.114 1.00 80.12 87 TYR A O 1
ATOM 730 N N . ALA A 1 88 ? -4.363 -0.810 -3.048 1.00 83.88 88 ALA A N 1
ATOM 731 C CA . ALA A 1 88 ? -3.958 -0.081 -1.855 1.00 83.88 88 ALA A CA 1
ATOM 732 C C . ALA A 1 88 ? -5.012 0.968 -1.491 1.00 83.88 88 ALA A C 1
ATOM 734 O O . ALA A 1 88 ? -5.460 1.735 -2.344 1.00 83.88 88 ALA A O 1
ATOM 735 N N . HIS A 1 89 ? -5.376 1.016 -0.215 1.00 79.50 89 HIS A N 1
ATOM 736 C CA . HIS A 1 89 ? -6.234 2.035 0.360 1.00 79.50 89 HIS A CA 1
ATOM 737 C C . HIS A 1 89 ? -5.476 2.744 1.479 1.00 79.50 89 HIS A C 1
ATOM 739 O O . HIS A 1 89 ? -4.969 2.107 2.402 1.00 79.50 89 HIS A O 1
ATOM 745 N N . ASN A 1 90 ? -5.374 4.068 1.387 1.00 82.25 90 ASN A N 1
ATOM 746 C CA . ASN A 1 90 ? -4.735 4.857 2.427 1.00 82.25 90 ASN A CA 1
ATOM 747 C C . ASN A 1 90 ? -5.634 4.901 3.666 1.00 82.25 90 ASN A C 1
ATOM 749 O O . ASN A 1 90 ? -6.719 5.471 3.622 1.00 82.25 90 ASN A O 1
ATOM 753 N N . ILE A 1 91 ? -5.157 4.310 4.762 1.00 79.56 91 ILE A N 1
ATOM 754 C CA . ILE A 1 91 ? -5.843 4.293 6.061 1.00 79.56 91 ILE A CA 1
ATOM 755 C C . ILE A 1 91 ? -5.209 5.265 7.059 1.00 79.56 91 ILE A C 1
ATOM 757 O O . ILE A 1 91 ? -5.659 5.376 8.197 1.00 79.56 91 ILE A O 1
ATOM 761 N N . SER A 1 92 ? -4.201 6.035 6.637 1.00 68.25 92 SER A N 1
ATOM 762 C CA . SER A 1 92 ? -3.687 7.183 7.384 1.00 68.25 92 SER A CA 1
ATOM 763 C C . SER A 1 92 ? -4.657 8.365 7.292 1.00 68.25 92 SER A C 1
ATOM 765 O O . SER A 1 92 ? -4.319 9.463 6.854 1.00 68.25 92 SER A O 1
ATOM 767 N N . SER A 1 93 ? -5.905 8.178 7.722 1.00 57.12 93 SER A N 1
ATOM 768 C CA . SER A 1 93 ? -6.799 9.301 7.971 1.00 57.12 93 SER A CA 1
ATOM 769 C C . SER A 1 93 ? -6.287 10.060 9.196 1.00 57.12 93 SER A C 1
ATOM 771 O O . SER A 1 93 ? -6.750 9.857 10.320 1.00 57.12 93 SER A O 1
ATOM 773 N N . LYS A 1 94 ? -5.335 10.975 8.965 1.00 49.75 94 LYS A N 1
ATOM 774 C CA . LYS A 1 94 ? -4.890 11.989 9.935 1.00 49.75 94 LYS A CA 1
ATOM 775 C C . LYS A 1 94 ? -6.091 12.666 10.604 1.00 49.75 94 LYS A C 1
ATOM 777 O O . LYS A 1 94 ? -6.014 12.984 11.783 1.00 49.75 94 LYS A O 1
ATOM 782 N N . ALA A 1 95 ? -7.200 12.819 9.874 1.00 47.16 95 ALA A N 1
ATOM 783 C CA . ALA A 1 95 ? -8.450 13.364 10.380 1.00 47.16 95 ALA A CA 1
ATOM 784 C C . ALA A 1 95 ? -9.001 12.581 11.582 1.00 47.16 95 ALA A C 1
ATOM 786 O O . ALA A 1 95 ? -9.204 13.207 12.609 1.00 47.16 95 ALA A O 1
ATOM 787 N N . LEU A 1 96 ? -9.193 11.258 11.502 1.00 47.81 96 LEU A N 1
ATOM 788 C CA . LEU A 1 96 ? -9.769 10.463 12.602 1.00 47.81 96 LEU A CA 1
ATOM 789 C C . LEU A 1 96 ? -8.819 10.322 13.794 1.00 47.81 96 LEU A C 1
ATOM 791 O O . LEU A 1 96 ? -9.264 10.400 14.931 1.00 47.81 96 LEU A O 1
ATOM 795 N N . MET A 1 97 ? -7.514 10.179 13.546 1.00 48.16 97 MET A N 1
ATOM 796 C CA . MET A 1 97 ? -6.522 10.065 14.624 1.00 48.16 97 MET A CA 1
ATOM 797 C C . MET A 1 97 ? -6.327 11.366 15.422 1.00 48.16 97 MET A C 1
ATOM 799 O O . MET A 1 97 ? -5.926 11.302 16.578 1.00 48.16 97 MET A O 1
ATOM 803 N N . HIS A 1 98 ? -6.592 12.534 14.820 1.00 51.81 98 HIS A N 1
ATOM 804 C CA . HIS A 1 98 ? -6.520 13.843 15.492 1.00 51.81 98 HIS A CA 1
ATOM 805 C C . HIS A 1 98 ? -7.897 14.400 15.875 1.00 51.81 98 HIS A C 1
ATOM 807 O O . HIS A 1 98 ? -7.965 15.463 16.493 1.00 51.81 98 HIS A O 1
ATOM 813 N N . GLN A 1 99 ? -8.994 13.734 15.496 1.00 57.12 99 GLN A N 1
ATOM 814 C CA . GLN A 1 99 ? -10.306 14.129 15.985 1.00 57.12 99 GLN A CA 1
ATOM 815 C C . GLN A 1 99 ? -10.379 13.823 17.484 1.00 57.12 99 GLN A C 1
ATOM 817 O O . GLN A 1 99 ? -9.875 12.785 17.924 1.00 57.12 99 GLN A O 1
ATOM 822 N N . PRO A 1 100 ? -11.018 14.694 18.281 1.00 63.97 100 PRO A N 1
ATOM 823 C CA . PRO A 1 100 ? -11.290 14.362 19.666 1.00 63.97 100 PRO A CA 1
ATOM 824 C C . PRO A 1 100 ? -12.063 13.030 19.705 1.00 63.97 100 PRO A C 1
ATOM 826 O O . PRO A 1 100 ? -12.969 12.846 18.883 1.00 63.97 100 PRO A O 1
ATOM 829 N N . PRO A 1 101 ? -11.738 12.108 20.632 1.00 63.72 101 PRO A N 1
ATOM 830 C CA . PRO A 1 101 ? -12.423 10.817 20.755 1.00 63.72 101 PRO A CA 1
ATOM 831 C C . PRO A 1 101 ? -13.952 10.950 20.773 1.00 63.72 101 PRO A C 1
ATOM 833 O O . PRO A 1 101 ? -14.656 10.131 20.194 1.00 63.72 101 PRO A O 1
ATOM 836 N N . GLU A 1 102 ? -14.444 12.044 21.356 1.00 68.62 102 GLU A N 1
ATOM 837 C CA . GLU A 1 102 ? -15.840 12.494 21.368 1.00 68.62 102 GLU A CA 1
ATOM 838 C C . GLU A 1 102 ? -16.475 12.573 19.962 1.00 68.62 102 GLU A C 1
ATOM 840 O O . GLU A 1 102 ? -17.597 12.115 19.753 1.00 68.62 102 GLU A O 1
ATOM 845 N N . LEU A 1 103 ? -15.767 13.138 18.976 1.00 64.75 103 LEU A N 1
ATOM 846 C CA . LEU A 1 103 ? -16.284 13.348 17.618 1.00 64.75 103 LEU A CA 1
ATOM 847 C C . LEU A 1 103 ? -16.261 12.062 16.799 1.00 64.75 103 LEU A C 1
ATOM 849 O O . LEU A 1 103 ? -17.203 11.795 16.058 1.00 64.75 103 LEU A O 1
ATOM 853 N N . VAL A 1 104 ? -15.203 11.259 16.939 1.00 66.06 104 VAL A N 1
ATOM 854 C CA . VAL A 1 104 ? -15.148 9.929 16.319 1.00 66.06 104 VAL A CA 1
ATOM 855 C C . VAL A 1 104 ? -16.288 9.073 16.855 1.00 66.06 104 VAL A C 1
ATOM 857 O O . VAL A 1 104 ? -17.009 8.461 16.073 1.00 66.06 104 VAL A O 1
ATOM 860 N N . ARG A 1 105 ? -16.507 9.103 18.173 1.00 67.94 105 ARG A N 1
ATOM 861 C CA . ARG A 1 105 ? -17.609 8.400 18.825 1.00 67.94 105 ARG A CA 1
ATOM 862 C C . ARG A 1 105 ? -18.971 8.905 18.347 1.00 67.94 105 ARG A C 1
ATOM 864 O O . ARG A 1 105 ? -19.777 8.095 17.923 1.00 67.94 105 ARG A O 1
ATOM 871 N N . SER A 1 106 ? -19.173 10.222 18.268 1.00 68.00 106 SER A N 1
ATOM 872 C CA . SER A 1 106 ? -20.412 10.815 17.737 1.00 68.00 106 SER A CA 1
ATOM 873 C C . SER A 1 106 ? -20.675 10.453 16.268 1.00 68.00 106 SER A C 1
ATOM 875 O O . SER A 1 106 ? -21.822 10.260 15.878 1.00 68.00 106 SER A O 1
ATOM 877 N N . LEU A 1 107 ? -19.631 10.356 15.437 1.00 65.56 107 LEU A N 1
ATOM 878 C CA . LEU A 1 107 ? -19.738 9.912 14.041 1.00 65.56 107 LEU A CA 1
ATOM 879 C C . LEU A 1 107 ? -20.079 8.424 13.943 1.00 65.56 107 LEU A C 1
ATOM 881 O O . LEU A 1 107 ? -20.941 8.056 13.147 1.00 65.56 107 LEU A O 1
ATOM 885 N N . LEU A 1 108 ? -19.425 7.582 14.748 1.00 70.12 108 LEU A N 1
ATOM 886 C CA . LEU A 1 108 ? -19.742 6.157 14.839 1.00 70.12 108 LEU A CA 1
ATOM 887 C C . LEU A 1 108 ? -21.179 5.953 15.314 1.00 70.12 108 LEU A C 1
ATOM 889 O O . LEU A 1 108 ? -21.895 5.163 14.707 1.00 70.12 108 LEU A O 1
ATOM 893 N N . ASP A 1 109 ? -21.622 6.716 16.311 1.00 70.31 109 ASP A N 1
ATOM 894 C CA . ASP A 1 109 ? -22.999 6.704 16.795 1.00 70.31 109 ASP A CA 1
ATOM 895 C C . ASP A 1 109 ? -23.964 7.161 15.698 1.00 70.31 109 ASP A C 1
ATOM 897 O O . ASP A 1 109 ? -24.949 6.480 15.444 1.00 70.31 109 ASP A O 1
ATOM 901 N N . ALA A 1 110 ? -23.673 8.243 14.971 1.00 67.31 110 ALA A N 1
ATOM 902 C CA . ALA A 1 110 ? -24.540 8.743 13.901 1.00 67.31 110 ALA A CA 1
ATOM 903 C C . ALA A 1 110 ? -24.672 7.772 12.714 1.00 67.31 110 ALA A C 1
ATOM 905 O O . ALA A 1 110 ? -25.754 7.649 12.147 1.00 67.31 110 ALA A O 1
ATOM 906 N N . ILE A 1 111 ? -23.589 7.087 12.335 1.00 67.25 111 ILE A N 1
ATOM 907 C CA . ILE A 1 111 ? -23.598 6.094 11.246 1.00 67.25 111 ILE A CA 1
ATOM 908 C C . ILE A 1 111 ? -24.241 4.782 11.714 1.00 67.25 111 ILE A C 1
ATOM 910 O O . ILE A 1 111 ? -24.910 4.106 10.935 1.00 67.25 111 ILE A O 1
ATOM 914 N N . SER A 1 112 ? -24.058 4.422 12.985 1.00 66.06 112 SER A N 1
ATOM 915 C CA . SER A 1 112 ? -24.611 3.193 13.557 1.00 66.06 112 SER A CA 1
ATOM 916 C C . SER A 1 112 ? -26.083 3.323 13.936 1.00 66.06 112 SER A C 1
ATOM 918 O O . SER A 1 112 ? -26.813 2.335 13.866 1.00 66.06 112 SER A O 1
ATOM 920 N N . THR A 1 113 ? -26.542 4.520 14.307 1.00 58.69 113 THR A N 1
ATOM 921 C CA . THR A 1 113 ? -27.940 4.791 14.656 1.00 58.69 113 THR A CA 1
ATOM 922 C C . THR A 1 113 ? -28.795 4.680 13.395 1.00 58.69 113 THR A C 1
ATOM 924 O O . THR A 1 113 ? -28.825 5.580 12.561 1.00 58.69 113 THR A O 1
ATOM 927 N N . GLY A 1 114 ? -29.482 3.546 13.246 1.00 61.78 114 GLY A N 1
ATOM 928 C CA . GLY A 1 114 ? -30.279 3.203 12.061 1.00 61.78 114 GLY A CA 1
ATOM 929 C C . GLY A 1 114 ? -29.603 2.220 11.098 1.00 61.78 114 GLY A C 1
ATOM 930 O O . GLY A 1 114 ? -30.208 1.847 10.096 1.00 61.78 114 GLY A O 1
ATOM 931 N N . SER A 1 115 ? -28.380 1.772 11.396 1.00 64.69 115 SER A N 1
ATOM 932 C CA . SER A 1 115 ? -27.708 0.705 10.652 1.00 64.69 115 SER A CA 1
ATOM 933 C C . SER A 1 115 ? -28.235 -0.672 11.067 1.00 64.69 115 SER A C 1
ATOM 935 O O . SER A 1 115 ? -28.215 -1.026 12.244 1.00 64.69 115 SER A O 1
ATOM 937 N N . GLU A 1 116 ? -28.630 -1.496 10.094 1.00 73.38 116 GLU A N 1
ATOM 938 C CA . GLU A 1 116 ? -28.939 -2.920 10.316 1.00 73.38 116 GLU A CA 1
ATOM 939 C C . GLU A 1 116 ? -27.681 -3.806 10.383 1.00 73.38 116 GLU A C 1
ATOM 941 O O . GLU A 1 116 ? -27.770 -5.004 10.660 1.00 73.38 116 GLU A O 1
ATOM 946 N N . LEU A 1 117 ? -26.500 -3.230 10.141 1.00 64.56 117 LEU A N 1
ATOM 947 C CA . LEU A 1 117 ? -25.213 -3.909 10.263 1.00 64.56 117 LEU A CA 1
ATOM 948 C C . LEU A 1 117 ? -24.689 -3.786 11.694 1.00 64.56 117 LEU A C 1
ATOM 950 O O . LEU A 1 117 ? -24.623 -2.684 12.244 1.00 64.56 117 LEU A O 1
ATOM 954 N N . GLY A 1 118 ? -24.284 -4.916 12.274 1.00 73.38 118 GLY A N 1
ATOM 955 C CA . GLY A 1 118 ? -23.539 -4.947 13.528 1.00 73.38 118 GLY A CA 1
ATOM 956 C C . GLY A 1 118 ? -22.132 -4.376 13.336 1.00 73.38 118 GLY A C 1
ATOM 957 O O . GLY A 1 118 ? -21.407 -4.807 12.442 1.00 73.38 118 GLY A O 1
ATOM 958 N N . PHE A 1 119 ? -21.741 -3.436 14.192 1.00 73.69 119 PHE A N 1
ATOM 959 C CA . PHE A 1 119 ? -20.412 -2.833 14.231 1.00 73.69 119 PHE A CA 1
ATOM 960 C C . PHE A 1 119 ? -19.731 -3.158 15.557 1.00 73.69 119 PHE A C 1
ATOM 962 O O . PHE A 1 119 ? -20.320 -2.984 16.622 1.00 73.69 119 PHE A O 1
ATOM 969 N N . TRP A 1 120 ? -18.474 -3.588 15.474 1.00 77.38 120 TRP A N 1
ATOM 970 C CA . TRP A 1 120 ? -17.583 -3.784 16.612 1.00 77.38 120 TRP A CA 1
ATOM 971 C C . TRP A 1 120 ? -16.209 -3.223 16.246 1.00 77.38 120 TRP A C 1
ATOM 973 O O . TRP A 1 120 ? -15.697 -3.486 15.158 1.00 77.38 120 TRP A O 1
ATOM 983 N N . VAL A 1 121 ? -15.654 -2.407 17.137 1.00 75.38 121 VAL A N 1
ATOM 984 C CA . VAL A 1 121 ? -14.307 -1.849 17.043 1.00 75.38 121 VAL A CA 1
ATOM 985 C C . VAL A 1 121 ? -13.545 -2.189 18.319 1.00 75.38 121 VAL A C 1
ATOM 987 O O . VAL A 1 121 ? -14.006 -1.884 19.424 1.00 75.38 121 VAL A O 1
ATOM 990 N N . ASP A 1 122 ? -12.368 -2.779 18.161 1.00 77.00 122 ASP A N 1
ATOM 991 C CA . ASP A 1 122 ? -11.404 -3.083 19.211 1.00 77.00 122 ASP A CA 1
ATOM 992 C C . ASP A 1 122 ? -10.099 -2.286 19.029 1.00 77.00 122 ASP A C 1
ATOM 994 O O . AS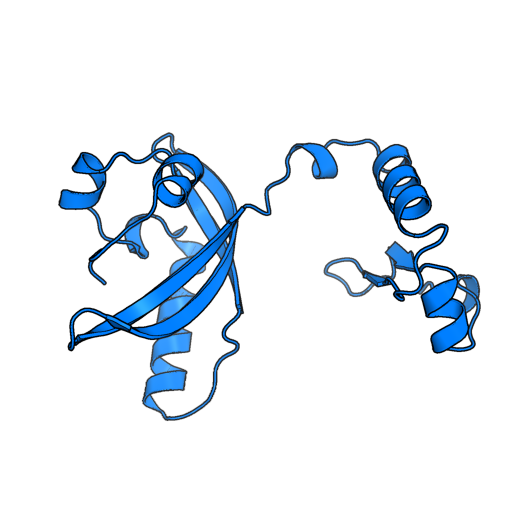P A 1 122 ? -9.845 -1.664 17.992 1.00 77.00 122 ASP A O 1
ATOM 998 N N . ASP A 1 123 ? -9.288 -2.226 20.087 1.00 73.38 123 ASP A N 1
ATOM 999 C CA . ASP A 1 123 ? -7.918 -1.726 20.005 1.00 73.38 123 ASP A CA 1
ATOM 1000 C C . ASP A 1 123 ? -6.937 -2.846 19.610 1.00 73.38 123 ASP A C 1
ATOM 1002 O O . ASP A 1 123 ? -7.259 -4.032 19.606 1.00 73.38 123 ASP A O 1
ATOM 1006 N N . ILE A 1 124 ? -5.681 -2.484 19.329 1.00 66.06 124 ILE A N 1
ATOM 1007 C CA . ILE A 1 124 ? -4.623 -3.454 18.979 1.00 66.06 124 ILE A CA 1
ATOM 1008 C C . ILE A 1 124 ? -4.290 -4.461 20.098 1.00 66.06 124 ILE A C 1
ATOM 1010 O O . ILE A 1 124 ? -3.521 -5.393 19.872 1.00 66.06 124 ILE A O 1
ATOM 1014 N N . LYS A 1 125 ? -4.795 -4.247 21.318 1.00 68.94 125 LYS A N 1
ATOM 1015 C CA . LYS A 1 125 ? -4.640 -5.138 22.474 1.00 68.94 125 LYS A CA 1
ATOM 1016 C C . LYS A 1 125 ? -5.881 -6.017 22.683 1.00 68.94 125 LYS A C 1
ATOM 1018 O O . LYS A 1 125 ? -5.871 -6.826 23.607 1.00 68.94 125 LYS A O 1
ATOM 1023 N N . GLY A 1 126 ? -6.903 -5.887 21.834 1.00 71.06 126 GLY A N 1
ATOM 1024 C CA . GLY A 1 126 ? -8.158 -6.629 21.899 1.00 71.06 126 GLY A CA 1
ATOM 1025 C C . GLY A 1 126 ? -9.191 -6.047 22.867 1.00 71.06 126 GLY A C 1
ATOM 1026 O O . GLY A 1 126 ? -10.179 -6.717 23.152 1.00 71.06 126 GLY A O 1
ATOM 1027 N N . ASN A 1 127 ? -8.991 -4.831 23.388 1.00 76.31 127 ASN A N 1
ATOM 1028 C CA . ASN A 1 127 ? -9.986 -4.191 24.249 1.00 76.31 127 ASN A CA 1
ATOM 1029 C C . ASN A 1 127 ? -11.103 -3.594 23.394 1.00 76.31 127 ASN A C 1
ATOM 1031 O O . ASN A 1 127 ? -10.843 -2.873 22.428 1.00 76.31 127 ASN A O 1
ATOM 1035 N N . THR A 1 128 ? -12.353 -3.833 23.783 1.00 76.56 128 THR A N 1
ATOM 1036 C CA . THR A 1 128 ? -13.514 -3.312 23.055 1.00 76.56 128 THR A CA 1
ATOM 1037 C C . THR A 1 128 ? -13.619 -1.792 23.223 1.00 76.56 128 THR A C 1
ATOM 1039 O O . THR A 1 128 ? -13.882 -1.286 24.316 1.00 76.56 128 THR A O 1
ATOM 1042 N N . ILE A 1 129 ? -13.463 -1.056 22.120 1.00 77.19 129 ILE A N 1
ATOM 1043 C CA . ILE A 1 129 ? -13.609 0.407 22.065 1.00 77.19 129 ILE A CA 1
ATOM 1044 C C . ILE A 1 129 ? -15.078 0.784 21.858 1.00 77.19 129 ILE A C 1
ATOM 1046 O O . ILE A 1 129 ? -15.581 1.720 22.485 1.00 77.19 129 ILE A O 1
ATOM 1050 N N . TYR A 1 130 ? -15.761 0.073 20.960 1.00 78.38 130 TYR A N 1
ATOM 1051 C CA . TYR A 1 130 ? -17.120 0.395 20.544 1.00 78.38 130 TYR A CA 1
ATOM 1052 C C . TYR A 1 130 ? -17.867 -0.842 20.057 1.00 78.38 130 TYR A C 1
ATOM 1054 O O . TYR A 1 130 ? -17.309 -1.673 19.343 1.00 78.38 130 TYR A O 1
ATOM 1062 N N . ILE A 1 131 ? -19.152 -0.911 20.383 1.00 78.88 131 ILE A N 1
ATOM 1063 C CA . ILE A 1 131 ? -20.095 -1.850 19.791 1.00 78.88 131 ILE A CA 1
ATOM 1064 C C . ILE A 1 131 ? -21.419 -1.115 19.584 1.00 78.88 131 ILE A C 1
ATOM 1066 O O . ILE A 1 131 ? -21.814 -0.323 20.442 1.0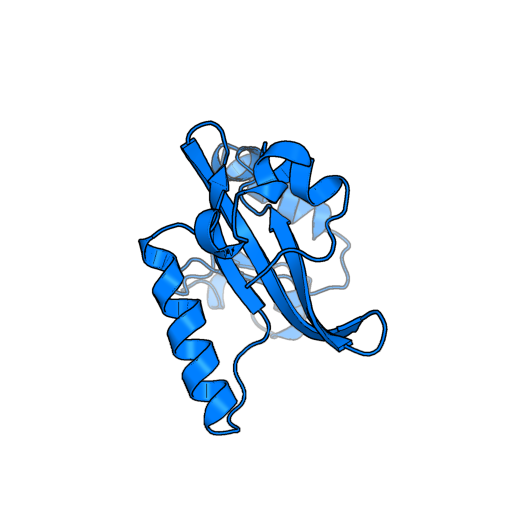0 78.88 131 ILE A O 1
ATOM 1070 N N . ASN A 1 132 ? -22.091 -1.334 18.456 1.00 80.44 132 ASN A N 1
ATOM 1071 C CA . ASN A 1 132 ? -23.408 -0.736 18.241 1.00 80.44 132 ASN A CA 1
ATOM 1072 C C . ASN A 1 132 ? -24.540 -1.619 18.789 1.00 80.44 132 ASN A C 1
ATOM 1074 O O . ASN A 1 132 ? -24.371 -2.824 18.987 1.00 80.44 132 ASN A O 1
ATOM 1078 N N . ASP A 1 133 ? -25.724 -1.025 18.962 1.00 81.69 133 ASP A N 1
ATOM 1079 C CA . ASP A 1 133 ? -26.913 -1.720 19.475 1.00 81.69 133 ASP A CA 1
ATOM 1080 C C . ASP A 1 133 ? -27.264 -2.951 18.641 1.00 81.69 133 ASP A C 1
ATOM 1082 O O . ASP A 1 133 ? -27.626 -3.994 19.184 1.00 81.69 133 ASP A O 1
ATOM 1086 N N . LYS A 1 134 ? -27.077 -2.876 17.317 1.00 82.12 134 LYS A N 1
ATOM 1087 C CA . LYS A 1 134 ? -27.372 -4.009 16.446 1.00 82.12 134 LYS A CA 1
ATOM 1088 C C . LYS A 1 134 ? -26.467 -5.208 16.717 1.00 82.12 134 LYS A C 1
ATOM 1090 O O . LYS A 1 134 ? -26.926 -6.346 16.679 1.00 82.12 134 LYS A O 1
ATOM 1095 N N . MET A 1 135 ? -25.191 -4.971 16.999 1.00 82.25 135 MET A N 1
ATOM 1096 C CA . MET A 1 135 ? -24.265 -6.032 17.372 1.00 82.25 135 MET A CA 1
ATOM 1097 C C . MET A 1 135 ? -24.556 -6.552 18.788 1.00 82.25 135 MET A C 1
ATOM 1099 O O . MET A 1 135 ? -24.488 -7.760 18.995 1.00 82.25 135 MET A O 1
ATOM 1103 N N . CYS A 1 136 ? -24.979 -5.699 19.729 1.00 82.12 136 CYS A N 1
ATOM 1104 C CA . CYS A 1 136 ? -25.490 -6.149 21.032 1.00 82.12 136 CYS A CA 1
ATOM 1105 C C . CYS A 1 136 ? -26.701 -7.087 20.880 1.00 82.12 136 CYS A C 1
ATOM 1107 O O . CYS A 1 136 ? -26.749 -8.130 21.526 1.00 82.12 136 CYS A O 1
ATOM 1109 N N . GLU A 1 137 ? -27.652 -6.768 19.994 1.00 82.69 137 GLU A N 1
ATOM 1110 C CA . GLU A 1 137 ? -28.798 -7.641 19.690 1.00 82.69 137 GLU A CA 1
ATOM 1111 C C . GLU A 1 137 ? -28.364 -8.988 19.103 1.00 82.69 137 GLU A C 1
ATOM 1113 O O . GLU A 1 137 ? -28.871 -10.031 19.512 1.00 82.69 137 GLU A O 1
ATOM 1118 N N . VAL A 1 138 ? -27.434 -8.971 18.141 1.00 81.19 138 VAL A N 1
ATOM 1119 C CA . VAL A 1 138 ? -26.921 -10.186 17.487 1.00 81.19 138 VAL A CA 1
ATOM 1120 C C . VAL A 1 138 ? -26.181 -11.080 18.481 1.00 81.19 138 VAL A C 1
ATOM 1122 O O . VAL A 1 138 ? -26.334 -12.299 18.437 1.00 81.19 138 VAL A O 1
ATOM 1125 N N . LEU A 1 139 ? -25.387 -10.484 19.372 1.00 81.12 139 LEU A N 1
ATOM 1126 C CA . LEU A 1 139 ? -24.628 -11.209 20.390 1.00 81.12 139 LEU A CA 1
ATOM 1127 C C . LEU A 1 139 ? -25.489 -11.607 21.595 1.00 81.12 139 LEU A C 1
ATOM 1129 O O . LEU A 1 139 ? -25.133 -12.542 22.305 1.00 81.12 139 LEU A O 1
ATOM 1133 N N . GLY A 1 140 ? -26.613 -10.927 21.821 1.00 82.94 140 GLY A N 1
ATOM 1134 C CA . GLY A 1 140 ? -27.507 -11.164 22.952 1.00 82.94 140 GLY A CA 1
ATOM 1135 C C . GLY A 1 140 ? -26.992 -10.627 24.290 1.00 82.94 140 GLY A C 1
ATOM 1136 O O . GLY A 1 140 ? -27.551 -10.980 25.326 1.00 82.94 140 GLY A O 1
ATOM 1137 N N . TYR A 1 141 ? -25.960 -9.780 24.280 1.00 81.12 141 TYR A N 1
ATOM 1138 C CA . TYR A 1 141 ? -25.361 -9.194 25.481 1.00 81.12 141 TYR A CA 1
ATOM 1139 C C . TYR A 1 141 ? -25.348 -7.664 25.394 1.00 81.12 141 TYR A C 1
ATOM 1141 O O . TYR A 1 141 ? -25.082 -7.115 24.320 1.00 81.12 141 TYR A O 1
ATOM 1149 N N . PRO A 1 142 ? -25.614 -6.951 26.503 1.00 76.38 142 PRO A N 1
ATOM 1150 C CA . PRO A 1 142 ? -25.476 -5.501 26.545 1.00 76.38 142 PRO A CA 1
ATOM 1151 C C . PRO A 1 142 ? -23.995 -5.091 26.510 1.00 76.38 142 PRO A C 1
ATOM 1153 O O . PRO A 1 142 ? -23.130 -5.806 27.015 1.00 76.38 142 PRO A O 1
ATOM 1156 N N . PHE A 1 143 ? -23.697 -3.901 25.973 1.00 71.88 143 PHE A N 1
ATOM 1157 C CA . PHE A 1 143 ? -22.322 -3.385 25.856 1.00 71.88 143 PHE A CA 1
ATOM 1158 C C . PHE A 1 143 ? -21.527 -3.442 27.168 1.00 71.88 143 PHE A C 1
ATOM 1160 O O . PHE A 1 143 ? -20.340 -3.760 27.150 1.00 71.88 143 PHE A O 1
ATOM 1167 N N . GLU A 1 144 ? -22.177 -3.169 28.302 1.00 73.56 144 GLU A N 1
ATOM 1168 C CA . GLU A 1 144 ? -21.538 -3.184 29.624 1.00 73.56 144 GLU A CA 1
ATOM 1169 C C . GLU A 1 144 ? -20.973 -4.558 30.014 1.00 73.56 144 GLU A C 1
ATOM 1171 O O . GLU A 1 144 ? -20.003 -4.617 30.761 1.00 73.56 144 GLU A O 1
ATOM 1176 N N . GLU A 1 145 ? -21.530 -5.650 29.486 1.00 74.94 145 GLU A N 1
ATOM 1177 C CA . GLU A 1 145 ? -21.045 -7.015 29.735 1.00 74.94 145 GLU A CA 1
ATOM 1178 C C . GLU A 1 145 ? -19.954 -7.448 28.743 1.00 74.94 145 GLU A C 1
ATOM 1180 O O . GLU A 1 145 ? -19.188 -8.368 29.023 1.00 74.94 145 GLU A O 1
ATOM 1185 N N . ILE A 1 146 ? -19.869 -6.782 27.587 1.00 70.69 146 ILE A N 1
ATOM 1186 C CA . ILE A 1 146 ? -18.904 -7.082 26.517 1.00 70.69 146 ILE A CA 1
ATOM 1187 C C . ILE A 1 146 ? -17.609 -6.284 26.705 1.00 70.69 146 ILE A C 1
ATOM 1189 O O . ILE A 1 146 ? -16.521 -6.731 26.334 1.00 70.69 146 ILE A O 1
ATOM 1193 N N . LYS A 1 147 ? -17.715 -5.078 27.265 1.00 67.38 147 LYS A N 1
ATOM 1194 C CA . LYS A 1 147 ? -16.580 -4.191 27.496 1.00 67.38 147 LYS A CA 1
ATOM 1195 C C . LYS A 1 147 ? -15.659 -4.782 28.571 1.00 67.38 147 LYS A C 1
ATOM 1197 O O . LYS A 1 147 ? -15.964 -4.705 29.758 1.00 67.38 147 LYS A O 1
ATOM 1202 N N . THR A 1 148 ? -14.538 -5.356 28.136 1.00 58.31 148 THR A N 1
ATOM 1203 C CA . THR A 1 148 ? -13.452 -5.865 28.994 1.00 58.31 148 THR A CA 1
ATOM 1204 C C . THR A 1 148 ? -12.282 -4.894 29.034 1.00 58.31 148 THR A C 1
ATOM 1206 O O . THR A 1 148 ? -12.014 -4.259 27.987 1.00 58.31 148 THR A O 1
#

Sequence (148 aa):
WDLVFANKAFYEISGYSTSDMETKHIMDLVHEEDKHIFFERREILEKGDKVPAELQIRIVHKDGSVSLVFVKVNDITFDEKPARLWYAHNISSKALMHQPPELVRSLLDAISTGSELGFWVDDIKGNTIYINDKMCEVLGYPFEEIKT

Secondary structure (DSSP, 8-state):
-------HHHHHHH---HHHHTS--GGGGB-GGGHHHHHHHHHHHHTT----SEEEEEEE-TTS-EEEEEEEEEEEEETTEEEEEEEEEE---HHHHHS-HHHHHHHHHHHHTT-SS--EEE-TTS-EEEE-HHHHHHHTS-HHHH--

Radius of gyration: 19.6 Å; chains: 1; bounding box: 44×38×51 Å

pLDDT: mean 79.56, std 10.67, range [47.16, 94.62]

InterPro domains:
  IPR000014 PAS domain [PF13188] (114-144)
  IPR000014 PAS domain [PS50112] (1-49)
  IPR000014 PAS domain [PS50112] (100-148)
  IPR000014 PAS domain [TIGR00229] (4-94)
  IPR000014 PAS domain [cd00130] (1-77)
  IPR000014 PAS domain [cd00130] (118-146)
  IPR013655 PAS fold 3 [PF08447] (4-76)
  IPR035965 PAS domain superfamily [SSF55785] (3-92)
  IPR035965 PAS domain superfamily [SSF55785] (104-146)